Protein AF-A0A8X6IHN3-F1 (afdb_monomer)

Structure (mmCIF, N/CA/C/O backbone):
data_AF-A0A8X6IHN3-F1
#
_entry.id   AF-A0A8X6IHN3-F1
#
loop_
_atom_site.group_PDB
_atom_site.id
_atom_site.type_symbol
_atom_site.label_atom_id
_atom_site.label_alt_id
_atom_site.label_comp_id
_atom_site.label_asym_id
_atom_site.label_entity_id
_atom_site.label_seq_id
_atom_site.pdbx_PDB_ins_code
_atom_site.Cartn_x
_atom_site.Cartn_y
_atom_site.Cartn_z
_atom_site.occupancy
_atom_site.B_iso_or_equiv
_atom_site.auth_seq_id
_atom_site.auth_comp_id
_atom_site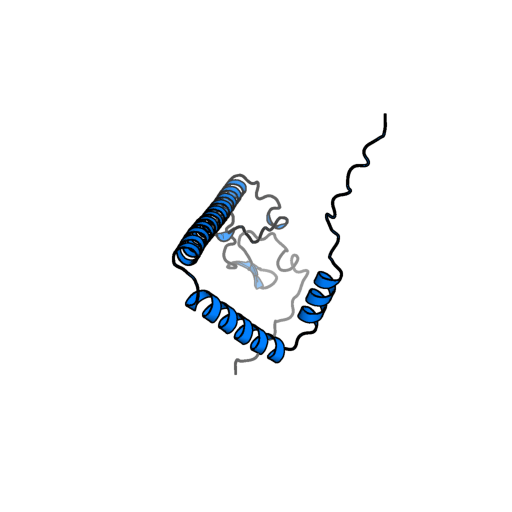.auth_asym_id
_atom_site.auth_atom_id
_atom_site.pdbx_PDB_model_num
ATOM 1 N N . MET A 1 1 ? 26.480 5.422 52.732 1.00 43.50 1 MET A N 1
ATOM 2 C CA . MET A 1 1 ? 25.474 5.776 51.703 1.00 43.50 1 MET A CA 1
ATOM 3 C C . MET A 1 1 ? 24.906 4.496 51.094 1.00 43.50 1 MET A C 1
ATOM 5 O O . MET A 1 1 ? 25.674 3.779 50.456 1.00 43.50 1 MET A O 1
ATOM 9 N N . PRO A 1 2 ? 23.625 4.145 51.303 1.00 46.19 2 PRO A N 1
ATOM 10 C CA . PRO A 1 2 ? 23.038 2.969 50.671 1.00 46.19 2 PRO A CA 1
ATOM 11 C C . PRO A 1 2 ? 22.744 3.273 49.197 1.00 46.19 2 PRO A C 1
ATOM 13 O O . PRO A 1 2 ? 22.083 4.256 48.871 1.00 46.19 2 PRO A O 1
ATOM 16 N N . ARG A 1 3 ? 23.256 2.434 48.291 1.00 50.31 3 ARG A N 1
ATOM 17 C CA . ARG A 1 3 ? 22.964 2.526 46.856 1.00 50.31 3 ARG A CA 1
ATOM 18 C C . ARG A 1 3 ? 21.519 2.083 46.618 1.00 50.31 3 ARG A C 1
ATOM 20 O O . ARG A 1 3 ? 21.210 0.900 46.752 1.00 50.31 3 ARG A O 1
ATOM 27 N N . LEU A 1 4 ? 20.648 3.023 46.253 1.00 54.28 4 LEU A N 1
ATOM 28 C CA . LEU A 1 4 ? 19.310 2.727 45.740 1.00 54.28 4 LEU A CA 1
ATOM 29 C C . LEU A 1 4 ? 19.462 1.899 44.455 1.00 54.28 4 LEU A C 1
ATOM 31 O O . LEU A 1 4 ? 19.884 2.415 43.420 1.00 54.28 4 LEU A O 1
ATOM 35 N N . ARG A 1 5 ? 19.165 0.595 44.520 1.00 55.38 5 ARG A N 1
ATOM 36 C CA . ARG A 1 5 ? 19.093 -0.260 43.329 1.00 55.38 5 ARG A CA 1
ATOM 37 C C . ARG A 1 5 ? 17.949 0.251 42.453 1.00 55.38 5 ARG A C 1
ATOM 39 O O . ARG A 1 5 ? 16.784 0.153 42.834 1.00 55.38 5 ARG A O 1
ATOM 46 N N . GLY A 1 6 ? 18.285 0.803 41.289 1.00 55.66 6 GLY A N 1
ATOM 47 C CA . GLY A 1 6 ? 17.308 1.201 40.281 1.00 55.66 6 GLY A CA 1
ATOM 48 C C . GLY A 1 6 ? 16.420 0.016 39.900 1.00 55.66 6 GLY A C 1
ATOM 49 O O . GLY A 1 6 ? 16.908 -1.063 39.565 1.00 55.66 6 GLY A O 1
ATOM 50 N N . ARG A 1 7 ? 15.102 0.207 39.985 1.00 60.25 7 ARG A N 1
ATOM 51 C CA . ARG A 1 7 ? 14.088 -0.782 39.602 1.00 60.25 7 ARG A CA 1
ATOM 52 C C . ARG A 1 7 ? 14.243 -1.061 38.101 1.00 60.25 7 ARG A C 1
ATOM 54 O O . ARG A 1 7 ? 13.964 -0.181 37.287 1.00 60.25 7 ARG A O 1
ATOM 61 N N . ALA A 1 8 ? 14.715 -2.251 37.729 1.00 62.38 8 ALA A N 1
ATOM 62 C CA . ALA A 1 8 ? 14.817 -2.649 36.327 1.00 62.38 8 ALA A CA 1
ATOM 63 C C . ALA A 1 8 ? 13.435 -2.525 35.657 1.00 62.38 8 ALA A C 1
ATOM 65 O O . ALA A 1 8 ? 12.436 -3.046 36.160 1.00 62.38 8 ALA A O 1
ATOM 66 N N . ARG A 1 9 ? 13.354 -1.776 34.552 1.00 61.38 9 ARG A N 1
ATOM 67 C CA . ARG A 1 9 ? 12.106 -1.575 33.804 1.00 61.38 9 ARG A CA 1
ATOM 68 C C . ARG A 1 9 ? 11.795 -2.877 33.058 1.00 61.38 9 ARG A C 1
ATOM 70 O O . ARG A 1 9 ? 12.643 -3.365 32.322 1.00 61.38 9 ARG A O 1
ATOM 77 N N . ASN A 1 10 ? 10.589 -3.424 33.229 1.00 66.25 10 ASN A N 1
ATOM 78 C CA . ASN A 1 10 ? 10.107 -4.660 32.582 1.00 66.25 10 ASN A CA 1
ATOM 79 C C . ASN A 1 10 ? 9.834 -4.478 31.069 1.00 66.25 10 ASN A C 1
ATOM 81 O O . ASN A 1 10 ? 8.791 -4.886 30.561 1.00 66.25 10 ASN A O 1
ATOM 85 N N . ILE A 1 11 ? 10.731 -3.816 30.344 1.00 58.00 11 ILE A N 1
ATOM 86 C CA . ILE A 1 11 ? 10.614 -3.589 28.904 1.00 58.00 11 ILE A CA 1
ATOM 87 C C . ILE A 1 11 ? 10.948 -4.920 28.221 1.00 58.00 11 ILE A C 1
ATOM 89 O O . ILE A 1 11 ? 12.081 -5.380 28.284 1.00 58.00 11 ILE A O 1
ATOM 93 N N . GLY A 1 12 ? 9.938 -5.573 27.638 1.00 62.19 12 GLY A N 1
ATOM 94 C CA . GLY A 1 12 ? 10.082 -6.856 26.933 1.00 62.19 12 GLY A CA 1
ATOM 95 C C . GLY A 1 12 ? 9.587 -8.093 27.691 1.00 62.19 12 GLY A C 1
ATOM 96 O O . GLY A 1 12 ? 9.456 -9.157 27.090 1.00 62.19 12 GLY A O 1
ATOM 97 N N . ARG A 1 13 ? 9.222 -7.981 28.977 1.00 66.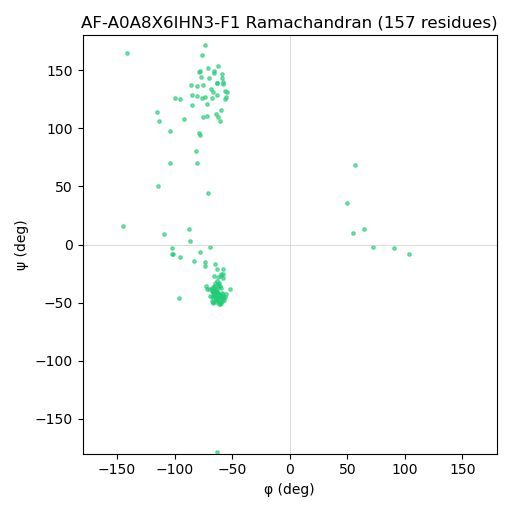62 13 ARG A N 1
ATOM 98 C CA . ARG A 1 13 ? 8.624 -9.103 29.720 1.00 66.62 13 ARG A CA 1
ATOM 99 C C . ARG A 1 13 ? 7.145 -9.239 29.342 1.00 66.62 13 ARG A C 1
ATOM 101 O O . ARG A 1 13 ? 6.299 -8.552 29.912 1.00 66.62 13 ARG A O 1
ATOM 108 N N . ARG A 1 14 ? 6.814 -10.124 28.393 1.00 69.19 14 ARG A N 1
ATOM 109 C CA . ARG A 1 14 ? 5.419 -10.566 28.219 1.00 69.19 14 ARG A CA 1
ATOM 110 C C . ARG A 1 14 ? 4.997 -11.294 29.492 1.00 69.19 14 ARG A C 1
ATOM 112 O O . ARG A 1 14 ? 5.707 -12.170 29.978 1.00 69.19 14 ARG A O 1
ATOM 119 N N . THR A 1 15 ? 3.867 -10.895 30.063 1.00 83.00 15 THR A N 1
ATOM 120 C CA . THR A 1 15 ? 3.295 -11.619 31.199 1.00 83.00 15 THR A CA 1
ATOM 121 C C . THR A 1 15 ? 2.874 -13.012 30.733 1.00 83.00 15 THR A C 1
ATOM 123 O O . THR A 1 15 ? 2.471 -13.181 29.581 1.00 83.00 15 THR A O 1
ATOM 126 N N . GLN A 1 16 ? 2.933 -14.005 31.624 1.00 83.75 16 GLN A N 1
ATOM 127 C CA . GLN A 1 16 ? 2.466 -15.367 31.332 1.00 83.75 16 GLN A CA 1
ATOM 128 C C . GLN A 1 16 ? 1.031 -15.351 30.779 1.00 83.75 16 GLN A C 1
ATOM 130 O O . GLN A 1 16 ? 0.715 -16.033 29.813 1.00 83.75 16 GLN A O 1
ATOM 135 N N . HIS A 1 17 ? 0.180 -14.476 31.321 1.00 87.75 17 HIS A N 1
ATOM 136 C CA . HIS A 1 17 ? -1.175 -14.267 30.820 1.00 87.75 17 HIS A CA 1
ATOM 137 C C . HIS A 1 17 ? -1.216 -13.748 29.372 1.00 87.75 17 HIS A C 1
ATOM 139 O O . HIS A 1 17 ? -1.999 -14.242 28.566 1.00 87.75 17 HIS A O 1
ATOM 145 N N . ALA A 1 18 ? -0.360 -12.789 29.005 1.00 87.38 18 ALA A N 1
ATOM 146 C CA . ALA A 1 18 ? -0.296 -12.289 27.633 1.00 87.38 18 ALA A CA 1
ATOM 147 C C . ALA A 1 18 ? 0.176 -13.364 26.637 1.00 87.38 18 ALA A C 1
ATOM 149 O O . ALA A 1 18 ? -0.283 -13.364 25.497 1.00 87.38 18 ALA A O 1
ATOM 150 N N . GLN A 1 19 ? 1.061 -14.275 27.061 1.00 88.56 19 GLN A N 1
ATOM 151 C CA . GLN A 1 19 ? 1.479 -15.434 26.261 1.00 88.56 19 GLN A CA 1
ATOM 152 C C . GLN A 1 19 ? 0.315 -16.411 26.064 1.00 88.56 19 GLN A C 1
ATOM 154 O O 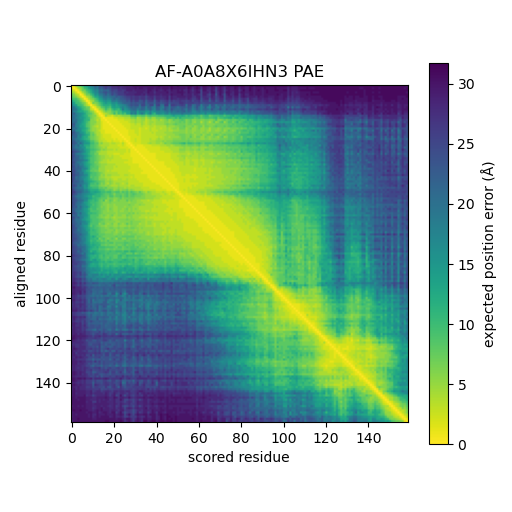. GLN A 1 19 ? -0.040 -16.705 24.930 1.00 88.56 19 GLN A O 1
ATOM 159 N N . LEU A 1 20 ? -0.380 -16.789 27.140 1.00 90.50 20 LEU A N 1
ATOM 160 C CA . LEU A 1 20 ? -1.552 -17.668 27.060 1.00 90.50 20 LEU A CA 1
ATOM 161 C C . LEU A 1 20 ? -2.659 -17.103 26.153 1.00 90.50 20 LEU A C 1
ATOM 163 O O . LEU A 1 20 ? -3.246 -17.831 25.358 1.00 90.50 20 LEU A O 1
ATOM 167 N N . VAL A 1 21 ? -2.945 -15.798 26.238 1.00 90.69 21 VAL A N 1
ATOM 168 C CA . VAL A 1 21 ? -3.938 -15.142 25.368 1.00 90.69 21 VAL A CA 1
ATOM 169 C C . VAL A 1 21 ? -3.490 -15.145 23.906 1.00 90.69 21 VAL A C 1
ATOM 171 O O . VAL A 1 21 ? -4.321 -15.307 23.015 1.00 90.69 21 VAL A O 1
ATOM 174 N N . HIS A 1 22 ? -2.198 -14.948 23.650 1.00 90.62 22 HIS A N 1
ATOM 175 C CA . HIS A 1 22 ? -1.635 -15.007 22.306 1.00 90.62 22 HIS A CA 1
ATOM 176 C C . HIS A 1 22 ? -1.766 -16.410 21.706 1.00 90.62 22 HIS A C 1
ATOM 178 O O . HIS A 1 22 ? -2.306 -16.547 20.611 1.00 90.62 22 HIS A O 1
ATOM 184 N N . ASP A 1 23 ? -1.367 -17.442 22.444 1.00 92.69 23 ASP A N 1
ATOM 185 C CA . ASP A 1 23 ? -1.393 -18.825 21.963 1.00 92.69 23 ASP A CA 1
ATOM 186 C C . ASP A 1 23 ? -2.833 -19.312 21.762 1.00 92.69 23 ASP A C 1
ATOM 188 O O . ASP A 1 23 ? -3.151 -19.926 20.745 1.00 92.69 23 ASP A O 1
ATOM 192 N N . ARG A 1 24 ? -3.753 -18.915 22.654 1.00 91.50 24 ARG A N 1
ATOM 193 C CA . ARG A 1 24 ? -5.194 -19.138 22.464 1.00 91.50 24 ARG A CA 1
ATOM 194 C C . ARG A 1 24 ? -5.726 -18.473 21.192 1.00 91.50 24 ARG A C 1
ATOM 196 O O . ARG A 1 24 ? -6.616 -19.026 20.562 1.00 91.50 24 ARG A O 1
ATOM 203 N N . ARG A 1 25 ? -5.238 -17.282 20.819 1.00 90.69 25 ARG A N 1
ATOM 204 C CA . ARG A 1 25 ? -5.665 -16.600 19.581 1.00 90.69 25 ARG A CA 1
ATOM 205 C C . ARG A 1 25 ? -5.106 -17.269 18.330 1.00 90.69 25 ARG A C 1
ATOM 207 O O . ARG A 1 25 ? -5.807 -17.283 17.327 1.00 90.69 25 ARG A O 1
ATOM 214 N N . LEU A 1 26 ? -3.880 -17.792 18.387 1.00 93.38 26 LEU A N 1
ATOM 215 C CA . LEU A 1 26 ? -3.263 -18.507 17.267 1.00 93.38 26 LEU A CA 1
ATOM 216 C C . LEU A 1 26 ? -3.960 -19.839 16.978 1.00 93.38 26 LEU A C 1
ATOM 218 O O . LEU A 1 26 ? -4.177 -20.168 15.819 1.00 93.38 26 LEU A O 1
ATOM 222 N N . ASN A 1 27 ? -4.350 -20.568 18.023 1.00 93.69 27 ASN A N 1
ATOM 223 C CA . ASN A 1 27 ? -4.945 -21.904 17.902 1.00 93.69 27 ASN A CA 1
ATOM 224 C C . ASN A 1 27 ? -6.470 -21.889 17.717 1.00 93.69 27 ASN A C 1
ATOM 226 O O . ASN A 1 27 ? -7.129 -22.907 17.906 1.00 93.69 27 ASN A O 1
ATOM 230 N N . ARG A 1 28 ? -7.045 -20.729 17.407 1.00 93.06 28 ARG A N 1
ATOM 231 C CA . ARG A 1 28 ? -8.489 -20.522 17.413 1.00 93.06 28 ARG A CA 1
ATOM 232 C C . ARG A 1 28 ? -9.133 -20.922 16.096 1.00 93.06 28 ARG A C 1
ATOM 234 O O . ARG A 1 28 ? -8.635 -20.555 15.032 1.00 93.06 28 ARG A O 1
ATOM 241 N N . THR A 1 29 ? -10.278 -21.594 16.159 1.00 95.19 29 THR A N 1
ATOM 242 C CA . THR A 1 29 ? -11.043 -21.933 14.950 1.00 95.19 29 THR A CA 1
ATOM 243 C C . THR A 1 29 ? -11.794 -20.716 14.398 1.00 95.19 29 THR A C 1
ATOM 245 O O . THR A 1 29 ? -11.999 -19.712 15.087 1.00 95.19 29 THR A O 1
ATOM 248 N N . ALA A 1 30 ? -12.236 -20.782 13.140 1.00 94.75 30 ALA A N 1
ATOM 249 C CA . ALA A 1 30 ? -13.029 -19.710 12.533 1.00 94.75 30 ALA A CA 1
ATOM 250 C C . ALA A 1 30 ? -14.376 -19.492 13.254 1.00 94.75 30 ALA A C 1
ATOM 252 O O . ALA A 1 30 ? -14.820 -18.353 13.410 1.00 94.75 30 ALA A O 1
ATOM 253 N N . GLU A 1 31 ? -14.996 -20.569 13.741 1.00 95.06 31 GLU A N 1
ATOM 254 C CA . GLU A 1 31 ? -16.256 -20.527 14.492 1.00 95.06 31 GLU A CA 1
ATOM 255 C C . GLU A 1 31 ? -16.067 -19.851 15.849 1.00 95.06 31 GLU A C 1
ATOM 257 O O . GLU A 1 31 ? -16.774 -18.895 16.165 1.00 95.06 31 GLU A O 1
ATOM 262 N N . GLU A 1 32 ? -15.040 -20.253 16.601 1.00 93.50 32 GLU A N 1
ATOM 263 C CA . GLU A 1 32 ? -14.641 -19.583 17.842 1.00 93.50 32 GLU A CA 1
ATOM 264 C C . GLU A 1 32 ? -14.255 -18.122 17.592 1.00 93.50 32 GLU A C 1
ATOM 266 O O . GLU A 1 32 ? -14.464 -17.243 18.428 1.00 93.50 32 GLU A O 1
ATOM 271 N N . HIS A 1 33 ? -13.634 -17.818 16.449 1.00 93.56 33 HIS A N 1
ATOM 272 C CA . HIS A 1 33 ? -13.334 -16.443 16.066 1.00 93.56 33 HIS A CA 1
ATOM 273 C C . HIS A 1 33 ? -14.609 -15.609 15.888 1.00 93.56 33 HIS A C 1
ATOM 275 O O . HIS A 1 33 ? -14.686 -14.478 16.379 1.00 93.56 33 HIS A O 1
ATOM 281 N N . SER A 1 34 ? -15.608 -16.177 15.219 1.00 95.62 34 SER A N 1
ATOM 282 C CA . SER A 1 34 ? -16.889 -15.529 14.955 1.00 95.62 34 SER A CA 1
ATOM 283 C C . SER A 1 34 ? -17.700 -15.299 16.234 1.00 95.62 34 SER A C 1
ATOM 285 O O . SER A 1 34 ? -18.108 -14.167 16.500 1.00 95.62 34 SER A O 1
ATOM 287 N N . THR A 1 35 ? -17.870 -16.327 17.071 1.00 95.69 35 THR A N 1
ATOM 288 C CA . THR A 1 35 ? -18.708 -16.272 18.286 1.00 95.69 35 THR A CA 1
ATOM 289 C C . THR A 1 35 ? -18.245 -15.204 19.270 1.00 95.69 35 THR A C 1
ATOM 291 O O . THR A 1 35 ? -19.001 -14.330 19.673 1.00 95.69 35 THR A O 1
ATOM 294 N N . ASP A 1 36 ? -16.968 -15.195 19.604 1.00 92.94 36 ASP A N 1
ATOM 295 C CA . ASP A 1 36 ? -16.344 -14.179 20.458 1.00 92.94 36 ASP A CA 1
ATOM 296 C C . ASP A 1 36 ? -16.392 -12.764 19.849 1.00 92.94 36 ASP A C 1
ATOM 298 O O . ASP A 1 36 ? -16.454 -11.790 20.597 1.00 92.94 36 ASP A O 1
ATOM 302 N N . ASN A 1 37 ? -16.353 -12.609 18.515 1.00 95.19 37 ASN A N 1
ATOM 303 C CA . ASN A 1 37 ? -16.560 -11.296 17.888 1.00 95.19 37 ASN A CA 1
ATOM 304 C C . ASN A 1 37 ? -17.994 -10.806 18.097 1.00 95.19 37 ASN A C 1
ATOM 306 O O . ASN A 1 37 ? -18.190 -9.620 18.366 1.00 95.19 37 ASN A O 1
ATOM 310 N N . VAL A 1 38 ? -18.981 -11.700 17.987 1.00 96.81 38 VAL A N 1
ATOM 311 C CA . VAL A 1 38 ? -20.383 -11.398 18.311 1.00 96.81 38 VAL A CA 1
ATOM 312 C C . VAL A 1 38 ? -20.501 -11.024 19.788 1.00 96.81 38 VAL A C 1
ATOM 314 O O . VAL A 1 38 ? -20.936 -9.917 20.095 1.00 96.81 38 VAL A O 1
ATOM 317 N N . ASN A 1 39 ? -19.965 -11.851 20.688 1.00 96.56 39 ASN A N 1
ATOM 318 C CA . ASN A 1 39 ? -19.965 -11.587 22.128 1.00 96.56 39 ASN A CA 1
ATOM 319 C C . ASN A 1 39 ? -19.332 -10.227 22.464 1.00 96.56 39 ASN A C 1
ATOM 321 O O . ASN A 1 39 ? -19.862 -9.468 23.274 1.00 96.56 39 ASN A O 1
ATOM 325 N N . LEU A 1 40 ? -18.209 -9.881 21.826 1.00 96.31 40 LEU A N 1
ATOM 326 C CA . LEU A 1 40 ? -17.553 -8.591 22.027 1.00 96.31 40 LEU A CA 1
ATOM 327 C C . LEU A 1 40 ? -18.410 -7.425 21.515 1.00 96.31 40 LEU A C 1
ATOM 329 O O . LEU A 1 40 ? -18.471 -6.380 22.165 1.00 96.31 40 LEU A O 1
ATOM 333 N N . ARG A 1 41 ? -19.074 -7.579 20.363 1.00 96.56 41 ARG A N 1
ATOM 334 C CA . ARG A 1 41 ? -19.991 -6.561 19.827 1.00 96.56 41 ARG A CA 1
ATOM 335 C C . ARG A 1 41 ? -21.162 -6.326 20.774 1.00 96.56 41 ARG A C 1
ATOM 337 O O . ARG A 1 41 ? -21.447 -5.164 21.061 1.00 96.56 41 ARG A O 1
ATOM 344 N N . ASP A 1 42 ? -21.754 -7.387 21.309 1.00 97.38 42 ASP A N 1
ATOM 345 C CA . ASP A 1 42 ? -22.888 -7.306 22.233 1.00 97.38 42 ASP A CA 1
ATOM 346 C C . ASP A 1 42 ? -22.482 -6.660 23.562 1.00 97.38 42 ASP A C 1
ATOM 348 O O . ASP A 1 42 ? -23.137 -5.732 24.040 1.00 97.38 42 ASP A O 1
ATOM 352 N N . GLN A 1 43 ? -21.334 -7.052 24.124 1.00 97.00 43 GLN A N 1
ATOM 353 C CA . GLN A 1 43 ? -20.774 -6.411 25.318 1.00 97.00 43 GLN A CA 1
ATOM 354 C C . GLN A 1 43 ? -20.527 -4.910 25.098 1.00 97.00 43 GLN A C 1
ATOM 356 O O . GLN A 1 43 ? -20.878 -4.071 25.935 1.00 97.00 43 GLN A O 1
ATOM 361 N N . VAL A 1 44 ? -19.949 -4.539 23.954 1.00 95.62 44 VAL A N 1
ATOM 362 C CA . VAL A 1 44 ? -19.710 -3.133 23.608 1.00 95.62 44 VAL A CA 1
ATOM 363 C C . VAL A 1 44 ? -21.026 -2.380 23.376 1.00 95.62 44 VAL A C 1
ATOM 365 O O . VAL A 1 44 ? -21.134 -1.217 23.759 1.00 95.62 44 VAL A O 1
ATOM 368 N N . ALA A 1 45 ? -22.040 -3.002 22.777 1.00 95.94 45 ALA A N 1
ATOM 369 C CA . ALA A 1 45 ? -23.354 -2.390 22.600 1.00 95.94 45 ALA A CA 1
ATOM 370 C C . ALA A 1 45 ? -24.023 -2.111 23.955 1.00 95.94 45 ALA A C 1
ATOM 372 O O . ALA A 1 45 ? -24.436 -0.979 24.212 1.00 95.94 45 ALA A O 1
ATOM 373 N N . ASN A 1 46 ? -24.015 -3.092 24.858 1.00 96.44 46 ASN A N 1
ATOM 374 C CA . ASN A 1 46 ? -24.585 -2.973 26.200 1.00 96.44 46 ASN A CA 1
ATOM 375 C C . ASN A 1 46 ? -23.883 -1.891 27.032 1.00 96.44 46 ASN A C 1
ATOM 377 O O . ASN A 1 46 ? -24.534 -1.038 27.635 1.00 96.44 46 ASN A O 1
ATOM 381 N N . THR A 1 47 ? -22.548 -1.856 27.020 1.00 94.12 47 THR A N 1
ATOM 382 C CA . THR A 1 47 ? -21.788 -0.793 27.704 1.00 94.12 47 THR A CA 1
ATOM 383 C C . THR A 1 47 ? -22.070 0.594 27.123 1.00 94.12 47 THR A C 1
ATOM 385 O O . THR A 1 47 ? -22.100 1.570 27.868 1.00 94.12 47 THR A O 1
ATOM 388 N N . ARG A 1 48 ? -22.315 0.716 25.810 1.00 92.56 48 ARG A N 1
ATOM 389 C CA . ARG A 1 48 ? -22.690 1.995 25.182 1.00 92.56 48 ARG A CA 1
ATOM 390 C C . ARG A 1 48 ? -24.107 2.433 25.534 1.00 92.56 48 ARG A C 1
ATOM 392 O O . ARG A 1 48 ? -24.305 3.635 25.702 1.00 92.56 48 ARG A O 1
ATOM 399 N N . ALA A 1 49 ? -25.051 1.497 25.612 1.00 94.38 49 ALA A N 1
ATOM 400 C CA . ALA A 1 49 ? -26.440 1.764 25.980 1.00 94.38 49 ALA A CA 1
ATOM 401 C C . ALA A 1 49 ? -26.543 2.273 27.425 1.00 94.38 49 ALA A C 1
ATOM 403 O O . ALA A 1 49 ? -27.242 3.247 27.686 1.00 94.38 49 ALA A O 1
ATOM 404 N N . ASN A 1 50 ? -25.752 1.686 28.327 1.00 94.38 50 ASN A N 1
ATOM 405 C CA . ASN A 1 50 ? -25.719 2.044 29.747 1.00 94.38 50 ASN A CA 1
ATOM 406 C C . ASN A 1 50 ? -24.767 3.210 30.083 1.00 94.38 50 ASN A C 1
ATOM 408 O O . ASN A 1 50 ? -24.596 3.546 31.253 1.00 94.38 50 ASN A O 1
ATOM 412 N N . ALA A 1 51 ? -24.115 3.822 29.088 1.00 93.75 51 ALA A N 1
ATOM 413 C CA . ALA A 1 51 ? -23.157 4.901 29.319 1.00 93.75 51 ALA A CA 1
ATOM 414 C C . ALA A 1 51 ? -23.852 6.228 29.659 1.00 93.75 51 ALA A C 1
ATOM 416 O O . ALA A 1 51 ? -24.797 6.642 28.975 1.00 93.75 51 ALA A O 1
ATOM 417 N N . ASN A 1 52 ? -23.307 6.940 30.648 1.00 95.44 52 ASN A N 1
ATOM 418 C CA . ASN A 1 52 ? -23.768 8.279 31.012 1.00 95.44 52 ASN A CA 1
ATOM 419 C C . ASN A 1 52 ? -23.328 9.343 29.978 1.00 95.44 52 ASN A C 1
ATOM 421 O O . ASN A 1 52 ? -22.563 9.063 29.046 1.00 95.44 52 ASN A O 1
ATOM 425 N N . SER A 1 53 ? -23.831 10.575 30.123 1.00 95.19 53 SER A N 1
ATOM 426 C CA . SER A 1 53 ? -23.548 11.661 29.169 1.00 95.19 53 SER A CA 1
ATOM 427 C C . SER A 1 53 ? -22.058 12.003 29.093 1.00 95.19 53 SER A C 1
ATOM 429 O O . SER A 1 53 ? -21.508 12.117 28.001 1.00 95.19 53 SER A O 1
ATOM 431 N N . GLU A 1 54 ? -21.370 12.087 30.231 1.00 95.62 54 GLU A N 1
ATOM 432 C CA . GLU A 1 54 ? -19.947 12.445 30.275 1.00 95.62 54 GLU A CA 1
ATOM 433 C C . GLU A 1 54 ? -19.059 11.397 29.592 1.00 95.62 54 GLU A C 1
ATOM 435 O O . GLU A 1 54 ? -18.191 11.730 28.783 1.00 95.62 54 GLU A O 1
ATOM 440 N N . GLN A 1 55 ? -19.306 10.111 29.854 1.00 94.62 55 GLN A N 1
ATOM 441 C CA . GLN A 1 55 ? -18.607 8.998 29.208 1.00 94.62 55 GLN A CA 1
ATOM 442 C C . GLN A 1 55 ? -18.847 8.993 27.695 1.00 94.62 55 GLN A C 1
ATOM 444 O O . GLN A 1 55 ? -17.943 8.684 26.910 1.00 94.62 55 GLN A O 1
ATOM 449 N N . ARG A 1 56 ? -20.066 9.342 27.265 1.00 93.38 56 ARG A N 1
ATOM 450 C CA . ARG A 1 56 ? -20.416 9.478 25.849 1.00 93.38 56 ARG A CA 1
ATOM 451 C C . ARG A 1 56 ? -19.631 10.614 25.198 1.00 93.38 56 ARG A C 1
ATOM 453 O O . ARG A 1 56 ? -19.015 10.382 24.156 1.00 93.38 56 ARG A O 1
ATOM 460 N N . ASP A 1 57 ? -19.582 11.780 25.828 1.00 96.25 57 ASP A N 1
ATOM 461 C CA . ASP A 1 57 ? -18.862 12.948 25.318 1.00 96.25 57 ASP A CA 1
ATOM 462 C C . ASP A 1 57 ? -17.354 12.712 25.274 1.00 96.25 57 ASP A C 1
ATOM 464 O O . ASP A 1 57 ? -16.702 13.007 24.270 1.00 96.25 57 ASP A O 1
ATOM 468 N N . GLN A 1 58 ? -16.7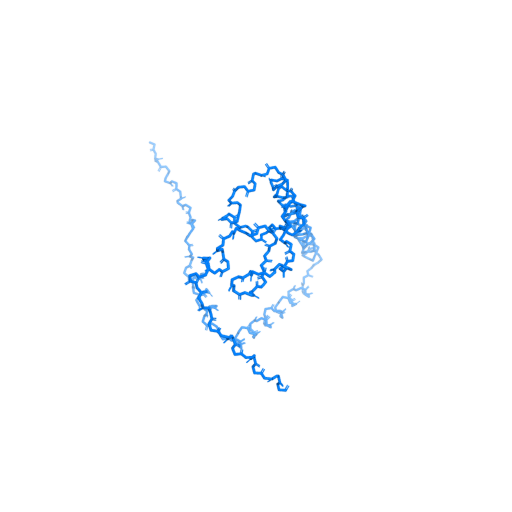88 12.097 26.313 1.00 96.12 58 GLN A N 1
ATOM 469 C CA . GLN A 1 58 ? -15.379 11.719 26.333 1.00 96.12 58 GLN A CA 1
ATOM 470 C C . GLN A 1 58 ? -15.051 10.748 25.192 1.00 96.12 58 GLN A C 1
ATOM 472 O O . GLN A 1 58 ? -14.061 10.939 24.480 1.00 96.12 58 GLN A O 1
ATOM 477 N N . ARG A 1 59 ? -15.899 9.736 24.958 1.00 94.06 59 ARG A N 1
ATOM 478 C CA . ARG A 1 59 ? -15.730 8.789 23.846 1.00 94.06 59 ARG A CA 1
ATOM 479 C C . ARG A 1 59 ? -15.775 9.492 22.491 1.00 94.06 59 ARG A C 1
ATOM 481 O O . ARG A 1 59 ? -14.945 9.184 21.635 1.00 94.06 59 ARG A O 1
ATOM 488 N N . LEU A 1 60 ? -16.718 10.413 22.291 1.00 95.62 60 LEU A N 1
ATOM 489 C CA . LEU A 1 60 ? -16.829 11.193 21.056 1.00 95.62 60 LEU A CA 1
ATOM 490 C C . LEU A 1 60 ? -15.589 12.067 20.844 1.00 95.62 60 LEU A C 1
ATOM 492 O O . LEU A 1 60 ? -14.995 12.009 19.771 1.00 95.62 60 LEU A O 1
ATOM 496 N N . ARG A 1 61 ? -15.121 12.780 21.877 1.00 96.50 61 ARG A N 1
ATOM 497 C CA . ARG A 1 61 ? -13.889 13.587 21.816 1.00 96.50 61 ARG A CA 1
ATOM 498 C C . ARG A 1 61 ? -12.676 12.747 21.417 1.00 96.50 61 ARG A C 1
ATOM 500 O O . ARG A 1 61 ? -11.941 13.120 20.504 1.00 96.50 61 ARG A O 1
ATOM 507 N N . VAL A 1 62 ? -12.489 11.587 22.049 1.00 96.56 62 VAL A N 1
ATOM 508 C CA . VAL A 1 62 ? -11.386 10.668 21.722 1.00 96.56 62 VAL A CA 1
ATOM 509 C C . VAL A 1 62 ? -11.508 10.136 20.292 1.00 96.56 62 VAL A C 1
ATOM 511 O O . VAL A 1 62 ? -10.501 10.041 19.591 1.00 96.56 62 VAL A O 1
ATOM 514 N N . ASN A 1 63 ? -12.717 9.798 19.837 1.00 96.38 63 ASN A N 1
ATOM 515 C CA . ASN A 1 63 ? -12.940 9.332 18.469 1.00 96.38 63 ASN A CA 1
ATOM 516 C C . ASN A 1 63 ? -12.591 10.420 17.441 1.00 96.38 63 ASN A C 1
ATOM 518 O O . ASN A 1 63 ? -11.838 10.146 16.507 1.00 96.38 63 ASN A O 1
ATOM 522 N N . THR A 1 64 ? -13.044 11.655 17.667 1.00 97.19 64 THR A N 1
ATOM 523 C CA . THR A 1 64 ? -12.747 12.809 16.811 1.00 97.19 64 THR A CA 1
ATOM 524 C C . THR A 1 64 ? -11.244 13.047 16.686 1.00 97.19 64 THR A C 1
ATOM 526 O O . THR A 1 64 ? -10.742 13.204 15.574 1.00 97.19 64 THR A O 1
ATOM 529 N N . LEU A 1 65 ? -10.506 13.014 17.802 1.00 97.25 65 LEU A N 1
ATOM 530 C CA . LEU A 1 65 ? -9.048 13.170 17.788 1.00 97.25 65 LEU A CA 1
ATOM 531 C C . LEU A 1 65 ? -8.364 12.046 17.001 1.00 97.25 65 LEU A C 1
ATOM 533 O O . LEU A 1 65 ? -7.584 12.325 16.095 1.00 97.25 65 LEU A O 1
ATOM 537 N N . ARG A 1 66 ? -8.724 10.780 17.257 1.00 96.50 66 ARG A N 1
ATOM 538 C CA . ARG A 1 66 ? -8.172 9.640 16.503 1.00 96.50 66 ARG A CA 1
ATOM 539 C C . ARG A 1 66 ? -8.448 9.751 15.008 1.00 96.50 66 ARG A C 1
ATOM 541 O O . ARG A 1 66 ? -7.575 9.438 14.203 1.00 96.50 66 ARG A O 1
ATOM 548 N N . GLN A 1 67 ? -9.654 10.170 14.630 1.00 96.62 67 GLN A N 1
ATOM 549 C CA . GLN A 1 67 ? -10.027 10.283 13.226 1.00 96.62 67 GLN A CA 1
ATOM 550 C C . GLN A 1 67 ? -9.277 11.433 12.540 1.00 96.62 67 GLN A C 1
ATOM 552 O O . GLN A 1 67 ? -8.830 11.273 11.404 1.00 96.62 67 GLN A O 1
ATOM 557 N N . ARG A 1 68 ? -9.078 12.561 13.233 1.00 96.62 68 ARG A N 1
ATOM 558 C CA . ARG A 1 68 ? -8.236 13.669 12.761 1.00 96.62 68 ARG A CA 1
ATOM 559 C C . ARG A 1 68 ? -6.791 13.219 12.543 1.00 96.62 68 ARG A C 1
ATOM 561 O O . ARG A 1 68 ? -6.257 13.439 11.458 1.00 96.62 68 ARG A O 1
ATOM 568 N N . ASP A 1 69 ? -6.198 12.537 13.521 1.00 96.75 69 ASP A N 1
ATOM 569 C CA . ASP A 1 69 ? -4.821 12.041 13.433 1.00 96.75 69 ASP A CA 1
ATOM 570 C C . ASP A 1 69 ? -4.655 11.030 12.292 1.00 96.75 69 ASP A C 1
ATOM 572 O O . ASP A 1 69 ? -3.692 11.099 11.529 1.00 96.75 69 ASP A O 1
ATOM 576 N N . ALA A 1 70 ? -5.611 10.109 12.131 1.00 96.38 70 ALA A N 1
ATOM 577 C CA . ALA A 1 70 ? -5.598 9.133 11.045 1.00 96.38 70 ALA A CA 1
ATOM 578 C C . ALA A 1 70 ? -5.650 9.811 9.667 1.00 96.38 70 ALA A C 1
ATOM 580 O O . ALA A 1 70 ? -4.864 9.464 8.783 1.00 96.38 70 ALA A O 1
ATOM 581 N N . ARG A 1 71 ? -6.521 10.817 9.495 1.00 96.31 71 ARG A N 1
ATOM 582 C CA . ARG A 1 71 ? -6.595 11.612 8.258 1.00 96.31 71 ARG A CA 1
ATOM 583 C C . ARG A 1 71 ? -5.282 12.343 7.991 1.00 96.31 71 ARG A C 1
ATOM 585 O O . ARG A 1 71 ? -4.780 12.275 6.877 1.00 96.31 71 ARG A O 1
ATOM 592 N N . GLN A 1 72 ? -4.700 12.979 9.007 1.00 96.44 72 GLN A N 1
ATOM 593 C CA . GLN A 1 72 ? -3.437 13.703 8.867 1.00 96.44 72 GLN A CA 1
ATOM 594 C C . GLN A 1 72 ? -2.275 12.776 8.480 1.00 96.44 72 GLN A C 1
ATOM 596 O O . GLN A 1 72 ? -1.470 13.119 7.616 1.00 96.44 72 GLN A O 1
ATOM 601 N N . ARG A 1 73 ? -2.202 11.571 9.060 1.00 95.88 73 ARG A N 1
ATOM 602 C CA . ARG A 1 73 ? -1.206 10.563 8.660 1.00 95.88 73 ARG A CA 1
ATOM 603 C C . ARG A 1 73 ? -1.401 10.119 7.217 1.00 95.88 73 ARG A C 1
ATOM 605 O O . ARG A 1 73 ? -0.428 10.057 6.476 1.00 95.88 73 ARG A O 1
ATOM 612 N N . ALA A 1 74 ? -2.641 9.861 6.805 1.00 95.19 74 ALA A N 1
ATOM 613 C CA . ALA A 1 74 ? -2.940 9.478 5.429 1.00 95.19 74 ALA A CA 1
ATOM 614 C C . ALA A 1 74 ? -2.553 10.585 4.433 1.00 95.19 74 ALA A C 1
ATOM 616 O O . ALA A 1 74 ? -1.931 10.300 3.408 1.00 95.19 74 ALA A O 1
ATOM 617 N N . THR A 1 75 ? -2.850 11.851 4.747 1.00 96.06 75 THR A N 1
ATOM 618 C CA . THR A 1 75 ? -2.463 12.978 3.886 1.00 96.06 75 THR A CA 1
ATOM 619 C C . THR A 1 75 ? -0.953 13.162 3.832 1.00 96.06 75 THR A C 1
ATOM 621 O O . THR A 1 75 ? -0.416 13.397 2.752 1.00 96.06 75 THR A O 1
ATOM 624 N N . ASN A 1 76 ? -0.254 13.026 4.961 1.00 95.94 76 ASN A N 1
ATOM 625 C CA . ASN A 1 76 ? 1.205 13.120 5.002 1.00 95.94 76 ASN A CA 1
ATOM 626 C C . ASN A 1 76 ? 1.859 11.993 4.196 1.00 95.94 76 ASN A C 1
ATOM 628 O O . ASN A 1 76 ? 2.666 12.280 3.320 1.00 95.94 76 ASN A O 1
ATOM 632 N N . ALA A 1 77 ? 1.421 10.746 4.379 1.00 94.75 77 ALA A N 1
ATOM 633 C CA . ALA A 1 77 ? 1.928 9.604 3.618 1.00 94.75 77 ALA A CA 1
ATOM 634 C C . ALA A 1 77 ? 1.667 9.736 2.106 1.00 94.75 77 ALA A C 1
ATOM 636 O O . ALA A 1 77 ? 2.449 9.271 1.279 1.00 94.75 77 ALA A O 1
ATOM 637 N N . HIS A 1 78 ? 0.556 10.359 1.704 1.00 93.94 78 HIS A N 1
ATOM 638 C CA . HIS A 1 78 ? 0.312 10.665 0.295 1.00 93.94 78 HIS A CA 1
ATOM 639 C C . HIS A 1 78 ? 1.262 11.751 -0.232 1.00 93.94 78 HIS A C 1
ATOM 641 O O . HIS A 1 78 ? 1.833 11.599 -1.310 1.00 93.94 78 HIS A O 1
ATOM 647 N N . ARG A 1 79 ? 1.468 12.828 0.537 1.00 93.69 79 ARG A N 1
ATOM 648 C CA . ARG A 1 79 ? 2.403 13.905 0.181 1.00 93.69 79 ARG A CA 1
ATOM 649 C C . ARG A 1 79 ? 3.837 13.398 0.061 1.00 93.69 79 ARG A C 1
ATOM 651 O O . ARG A 1 79 ? 4.493 13.732 -0.917 1.00 93.69 79 ARG A O 1
ATOM 658 N N . GLU A 1 80 ? 4.293 12.579 1.003 1.00 94.44 80 GLU A N 1
ATOM 659 C CA . GLU A 1 80 ? 5.631 11.973 0.994 1.00 94.44 80 GLU A CA 1
ATOM 660 C C . GLU A 1 80 ? 5.842 11.103 -0.246 1.00 94.44 80 GLU A C 1
ATOM 662 O O . GLU A 1 80 ? 6.823 11.291 -0.961 1.00 94.44 80 GLU A O 1
ATOM 667 N N . ARG A 1 81 ? 4.878 10.232 -0.576 1.00 89.75 81 ARG A N 1
ATOM 668 C CA . ARG A 1 81 ? 4.935 9.425 -1.805 1.00 89.75 81 ARG A CA 1
ATOM 669 C C . ARG A 1 81 ? 5.002 10.288 -3.062 1.00 89.75 81 ARG A C 1
ATOM 671 O O . ARG A 1 81 ? 5.827 10.039 -3.933 1.00 89.75 81 ARG A O 1
ATOM 678 N N . ASN A 1 82 ? 4.184 11.336 -3.158 1.00 89.44 82 ASN A N 1
ATOM 679 C CA . ASN A 1 82 ? 4.245 12.244 -4.306 1.00 89.44 82 ASN A CA 1
ATOM 680 C C . ASN A 1 82 ? 5.582 12.996 -4.378 1.00 89.44 82 ASN A C 1
ATOM 682 O O . ASN A 1 82 ? 6.117 13.180 -5.468 1.00 89.44 82 ASN A O 1
ATOM 686 N N . GLN A 1 83 ? 6.144 13.412 -3.241 1.00 89.75 83 GLN A N 1
ATOM 687 C CA . GLN A 1 83 ? 7.463 14.044 -3.200 1.00 89.75 83 GLN A CA 1
ATOM 688 C C . GLN A 1 83 ? 8.564 13.087 -3.659 1.00 89.75 83 GLN A C 1
ATOM 690 O O . GLN A 1 83 ? 9.399 13.497 -4.461 1.00 89.75 83 GLN A O 1
ATOM 695 N N . GLN A 1 84 ? 8.542 11.827 -3.218 1.00 85.88 84 GLN A N 1
ATOM 696 C CA . GLN A 1 84 ? 9.474 10.796 -3.682 1.00 85.88 84 GLN A CA 1
ATOM 697 C C . GLN A 1 84 ? 9.368 10.590 -5.196 1.00 85.88 84 GLN A C 1
ATOM 699 O O . GLN A 1 84 ? 10.375 10.687 -5.890 1.00 85.88 84 GLN A O 1
ATOM 704 N N . ARG A 1 85 ? 8.150 10.441 -5.737 1.00 82.00 85 ARG A N 1
ATOM 705 C CA . ARG A 1 85 ? 7.931 10.325 -7.192 1.00 82.00 85 ARG A CA 1
ATOM 706 C C . ARG A 1 85 ? 8.509 11.516 -7.961 1.00 82.00 85 ARG A C 1
ATOM 708 O O . ARG A 1 85 ? 9.199 11.335 -8.960 1.00 82.00 85 ARG A O 1
ATOM 715 N N . MET A 1 86 ? 8.282 12.738 -7.473 1.00 81.06 86 MET A N 1
ATOM 716 C CA . MET A 1 86 ? 8.833 13.952 -8.087 1.00 81.06 86 MET A CA 1
ATOM 717 C C . MET A 1 86 ? 10.363 14.023 -8.000 1.00 81.06 86 MET A C 1
ATOM 719 O O . MET A 1 86 ? 11.004 14.514 -8.930 1.00 81.06 86 MET A O 1
ATOM 723 N N . GLN A 1 87 ? 10.961 13.565 -6.898 1.00 79.94 87 GLN A N 1
ATOM 724 C CA . GLN A 1 87 ? 12.417 13.496 -6.753 1.00 79.94 87 GLN A CA 1
ATOM 725 C C . GLN A 1 87 ? 13.023 12.464 -7.706 1.00 79.94 87 GLN A C 1
ATOM 727 O O . GLN A 1 87 ? 13.975 12.803 -8.405 1.00 79.94 87 GLN A O 1
ATOM 732 N N . ASN A 1 88 ? 12.431 11.273 -7.810 1.00 74.44 88 ASN A N 1
ATOM 733 C CA . ASN A 1 88 ? 12.874 10.225 -8.732 1.00 74.44 88 ASN A CA 1
ATOM 734 C C . ASN A 1 88 ? 12.803 10.703 -10.185 1.00 74.44 88 ASN A C 1
ATOM 736 O O . ASN A 1 88 ? 13.779 10.585 -10.923 1.00 74.44 88 ASN A O 1
ATOM 740 N N . HIS A 1 89 ? 11.704 11.357 -10.576 1.00 72.50 89 HIS A N 1
ATOM 741 C CA . HIS A 1 89 ? 11.594 11.950 -11.908 1.00 72.50 89 HIS A CA 1
ATOM 742 C C . HIS A 1 89 ? 12.709 12.972 -12.174 1.00 72.50 89 HIS A C 1
ATOM 744 O O . HIS A 1 89 ? 13.331 12.964 -13.234 1.00 72.50 89 HIS A O 1
ATOM 750 N N . ARG A 1 90 ? 13.000 13.862 -11.215 1.00 73.38 90 ARG A N 1
ATOM 751 C CA . ARG A 1 90 ? 14.091 14.845 -11.353 1.00 73.38 90 ARG A CA 1
ATOM 752 C C . ARG A 1 90 ? 15.470 14.192 -11.414 1.00 73.38 90 ARG A C 1
ATOM 754 O O . ARG A 1 90 ? 16.338 14.712 -12.113 1.00 73.38 90 ARG A O 1
ATOM 761 N N . ALA A 1 91 ? 15.679 13.108 -10.671 1.00 70.31 91 ALA A N 1
ATOM 762 C CA . ALA A 1 91 ? 16.921 12.350 -10.698 1.00 70.31 91 ALA A CA 1
ATOM 763 C C . ALA A 1 91 ? 17.151 11.752 -12.090 1.00 70.31 91 ALA A C 1
ATOM 765 O O . ALA A 1 91 ? 18.221 11.957 -12.649 1.00 70.31 91 ALA A O 1
ATOM 766 N N . LEU A 1 92 ? 16.129 11.144 -12.700 1.00 70.25 92 LEU A N 1
ATOM 767 C CA . LEU A 1 92 ? 16.207 10.602 -14.063 1.00 70.25 92 LEU A CA 1
ATOM 768 C C . LEU A 1 92 ? 16.491 11.667 -15.117 1.00 70.25 92 LEU A C 1
ATOM 770 O O . LEU A 1 92 ? 17.332 11.452 -15.979 1.00 70.25 92 LEU A O 1
ATOM 774 N N . THR A 1 93 ? 15.856 12.841 -15.020 1.00 67.56 93 THR A N 1
ATOM 775 C CA . THR A 1 93 ? 16.121 13.954 -15.950 1.00 67.56 93 THR A CA 1
ATOM 776 C C . THR A 1 93 ? 17.585 14.409 -15.911 1.00 67.56 93 THR A C 1
ATOM 778 O O . THR A 1 93 ? 18.092 14.954 -16.888 1.00 67.56 93 THR A O 1
ATOM 781 N N . ARG A 1 94 ? 18.272 14.213 -14.779 1.00 64.94 94 ARG A N 1
ATOM 782 C CA . ARG A 1 94 ? 19.681 14.584 -14.573 1.00 64.94 94 ARG A CA 1
ATOM 783 C C . ARG A 1 94 ? 20.647 13.404 -14.683 1.00 64.94 94 ARG A C 1
ATOM 785 O O . ARG A 1 94 ? 21.856 13.625 -14.641 1.00 64.94 94 ARG A O 1
ATOM 792 N N . ALA A 1 95 ? 20.142 12.177 -14.773 1.00 65.81 95 ALA A N 1
ATOM 793 C CA . ALA A 1 95 ? 20.956 10.977 -14.771 1.00 65.81 95 ALA A CA 1
ATOM 794 C C . ALA A 1 95 ? 21.630 10.770 -16.131 1.00 65.81 95 ALA A C 1
ATOM 796 O O . ALA A 1 95 ? 21.068 11.034 -17.193 1.00 65.81 95 ALA A O 1
ATOM 797 N N . SER A 1 96 ? 22.852 10.249 -16.088 1.00 70.56 96 SER A N 1
ATOM 798 C CA . SER A 1 96 ? 23.500 9.667 -17.258 1.00 70.56 96 SER A CA 1
ATOM 799 C C . SER A 1 96 ? 22.809 8.335 -17.562 1.00 70.56 96 SER A C 1
ATOM 801 O O . SER A 1 96 ? 22.817 7.448 -16.716 1.00 70.56 96 SER A O 1
ATOM 803 N N . PHE A 1 97 ? 22.229 8.164 -18.755 1.00 72.44 97 PHE A N 1
ATOM 804 C CA . PHE A 1 97 ? 21.568 6.904 -19.156 1.00 72.44 97 PHE A CA 1
ATOM 805 C C . PHE A 1 97 ? 22.542 5.736 -19.372 1.00 72.44 97 PHE A C 1
ATOM 807 O O . PHE A 1 97 ? 22.125 4.616 -19.673 1.00 72.44 97 PHE A O 1
ATOM 814 N N . ASN A 1 98 ? 23.847 5.974 -19.226 1.00 69.88 98 ASN A N 1
ATOM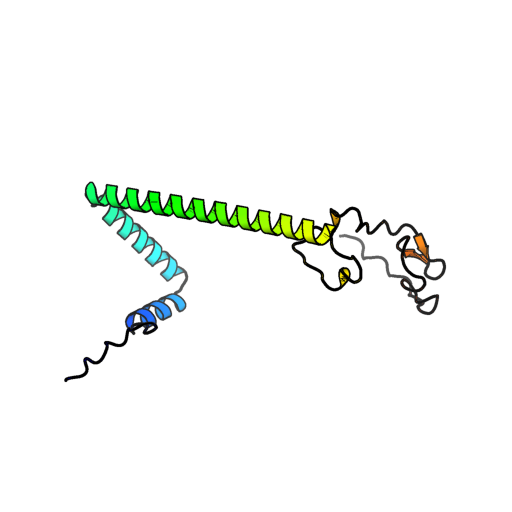 815 C CA . ASN A 1 98 ? 24.855 4.932 -19.333 1.00 69.88 98 ASN A CA 1
ATOM 816 C C . ASN A 1 98 ? 24.595 3.846 -18.287 1.00 69.88 98 ASN A C 1
ATOM 818 O O . ASN A 1 98 ? 24.702 4.099 -17.094 1.00 69.88 98 ASN A O 1
ATOM 822 N N . ARG A 1 99 ? 24.295 2.628 -18.757 1.00 70.50 99 ARG A N 1
ATOM 823 C CA . ARG A 1 99 ? 24.036 1.436 -17.928 1.00 70.50 99 ARG A CA 1
ATOM 824 C C . ARG A 1 99 ? 22.787 1.511 -17.038 1.00 70.50 99 ARG A C 1
ATOM 826 O O . ARG A 1 99 ? 22.603 0.609 -16.230 1.00 70.50 99 ARG A O 1
ATOM 833 N N . LEU A 1 100 ? 21.884 2.475 -17.245 1.00 73.75 100 LEU A N 1
ATOM 834 C CA . LEU A 1 100 ? 20.664 2.616 -16.430 1.00 73.75 100 LEU A CA 1
ATOM 835 C C . LEU A 1 100 ? 19.778 1.355 -16.448 1.00 73.75 100 LEU A C 1
ATOM 837 O O . LEU A 1 100 ? 19.116 1.050 -15.467 1.00 73.75 100 LEU A O 1
ATOM 841 N N . ALA A 1 101 ? 19.818 0.577 -17.534 1.00 72.06 101 ALA A N 1
ATOM 842 C CA . ALA A 1 101 ? 19.108 -0.699 -17.630 1.00 72.06 101 ALA A CA 1
ATOM 843 C C . ALA A 1 101 ? 19.522 -1.730 -16.556 1.00 72.06 101 ALA A C 1
ATOM 845 O O . ALA A 1 101 ? 18.731 -2.608 -16.228 1.00 72.06 101 ALA A O 1
ATOM 846 N N . PHE A 1 102 ? 20.739 -1.637 -16.004 1.00 79.00 102 PHE A N 1
ATOM 847 C CA . PHE A 1 102 ? 21.210 -2.517 -14.927 1.00 79.00 102 PHE A CA 1
ATOM 848 C C . PHE A 1 102 ? 20.753 -2.061 -13.530 1.00 79.00 102 PHE A C 1
ATOM 850 O O . PHE A 1 102 ? 20.825 -2.841 -12.586 1.00 79.00 102 PHE A O 1
ATOM 857 N N . GLU A 1 103 ? 20.263 -0.827 -13.403 1.00 79.50 103 GLU A N 1
ATOM 858 C CA . GLU A 1 103 ? 19.754 -0.218 -12.167 1.00 79.50 103 GLU A CA 1
ATOM 859 C C . GLU A 1 103 ? 18.248 0.056 -12.306 1.00 79.50 103 GLU A C 1
ATOM 861 O O . GLU A 1 103 ? 17.767 1.170 -12.099 1.00 79.50 103 GLU A O 1
ATOM 866 N N . TYR A 1 104 ? 17.497 -0.961 -12.734 1.00 79.81 104 TYR A N 1
ATOM 867 C CA . TYR A 1 104 ? 16.056 -0.837 -12.935 1.00 79.81 104 TYR A CA 1
ATOM 868 C C . TYR A 1 104 ? 15.315 -0.641 -11.603 1.00 79.81 104 TYR A C 1
ATOM 870 O O . TYR A 1 104 ? 15.420 -1.471 -10.698 1.00 79.81 104 TYR A O 1
ATOM 878 N N . ASP A 1 105 ? 14.518 0.424 -11.518 1.00 76.88 105 ASP A N 1
ATOM 879 C CA . ASP A 1 105 ? 13.601 0.710 -10.415 1.00 76.88 105 ASP A CA 1
ATOM 880 C C . ASP A 1 105 ? 12.148 0.670 -10.932 1.00 76.88 105 ASP A C 1
ATOM 882 O O . ASP A 1 105 ? 11.762 1.523 -11.734 1.00 76.88 105 ASP A O 1
ATOM 886 N N . PRO A 1 106 ? 11.312 -0.290 -10.494 1.00 80.56 106 PRO A N 1
ATOM 887 C CA . PRO A 1 106 ? 9.932 -0.416 -10.966 1.00 80.56 106 PRO A CA 1
ATOM 888 C C . PRO A 1 106 ? 9.025 0.763 -10.582 1.00 80.56 106 PRO A C 1
ATOM 890 O O . PRO A 1 106 ? 7.961 0.923 -11.177 1.00 80.56 106 PRO A O 1
ATOM 893 N N . GLU A 1 107 ? 9.415 1.602 -9.617 1.00 76.12 107 GLU A N 1
ATOM 894 C CA . GLU A 1 107 ? 8.643 2.790 -9.221 1.00 76.12 107 GLU A CA 1
ATOM 895 C C . GLU A 1 107 ? 8.814 3.964 -10.201 1.00 76.12 107 GLU A C 1
ATOM 897 O O . GLU A 1 107 ? 8.148 5.002 -10.086 1.00 76.12 107 GLU A O 1
ATOM 902 N N . ILE A 1 108 ? 9.716 3.815 -11.171 1.00 76.12 108 ILE A N 1
ATOM 903 C CA . ILE A 1 108 ? 10.014 4.809 -12.188 1.00 76.12 108 ILE A CA 1
ATOM 904 C C . ILE A 1 108 ? 9.215 4.525 -13.465 1.00 76.12 108 ILE A C 1
ATOM 906 O O . ILE A 1 108 ? 9.332 3.474 -14.091 1.00 76.12 108 ILE A O 1
ATOM 910 N N . ASP A 1 109 ? 8.463 5.528 -13.919 1.00 77.56 109 ASP A N 1
ATOM 911 C CA . ASP A 1 109 ? 7.821 5.505 -15.234 1.00 77.56 109 ASP A CA 1
ATOM 912 C C . ASP A 1 109 ? 8.814 5.909 -16.336 1.00 77.56 109 ASP A C 1
ATOM 914 O O . ASP A 1 109 ? 8.846 7.056 -16.792 1.00 77.56 109 ASP A O 1
ATOM 918 N N . TYR A 1 110 ? 9.650 4.959 -16.759 1.00 77.38 110 TYR A N 1
ATOM 919 C CA . TYR A 1 110 ? 10.642 5.173 -17.818 1.00 77.38 110 TYR A CA 1
ATOM 920 C C . TYR A 1 110 ? 10.010 5.521 -19.175 1.00 77.38 110 TYR A C 1
ATOM 922 O O . TYR A 1 110 ? 10.626 6.246 -19.954 1.00 77.38 110 TYR A O 1
ATOM 930 N N . SER A 1 111 ? 8.780 5.064 -19.441 1.00 76.88 111 SER A N 1
ATOM 931 C CA . SER A 1 111 ? 8.060 5.309 -20.702 1.00 76.88 111 SER A CA 1
ATOM 932 C C . SER A 1 111 ? 7.719 6.786 -20.905 1.00 76.88 111 SER A C 1
ATOM 934 O O . SER A 1 111 ? 7.595 7.250 -22.035 1.00 76.88 111 SER A O 1
ATOM 936 N N . SER A 1 112 ? 7.578 7.538 -19.810 1.00 76.12 112 SER A N 1
ATOM 937 C CA . SER A 1 112 ? 7.327 8.982 -19.848 1.00 76.12 112 SER A CA 1
ATOM 938 C C . SER A 1 112 ? 8.558 9.810 -20.245 1.00 76.12 112 SER A C 1
ATOM 940 O O . SER A 1 112 ? 8.435 10.994 -20.573 1.00 76.12 112 SER A O 1
ATOM 942 N N . HIS A 1 113 ? 9.758 9.2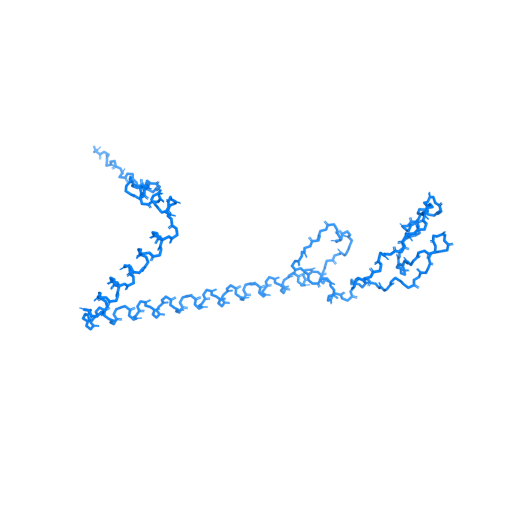21 -20.218 1.00 76.00 113 HIS A N 1
ATOM 943 C CA . HIS A 1 113 ? 10.997 9.958 -20.408 1.00 76.00 113 HIS A CA 1
ATOM 944 C C . HIS A 1 113 ? 11.336 10.122 -21.898 1.00 76.00 113 HIS A C 1
ATOM 946 O O . HIS A 1 113 ? 11.614 9.152 -22.595 1.00 76.00 113 HIS A O 1
ATOM 952 N N . ALA A 1 114 ? 11.433 11.368 -22.376 1.00 74.94 114 ALA A N 1
ATOM 953 C CA . ALA A 1 114 ? 11.640 11.694 -23.797 1.00 74.94 114 ALA A CA 1
ATOM 954 C C . ALA A 1 114 ? 12.908 11.087 -24.442 1.00 74.94 114 ALA A C 1
ATOM 956 O O . ALA A 1 114 ? 12.991 10.986 -25.662 1.00 74.94 114 ALA A O 1
ATOM 957 N N . LEU A 1 115 ? 13.902 10.705 -23.634 1.00 74.56 115 LEU A N 1
ATOM 958 C CA . LEU A 1 115 ? 15.147 10.068 -24.094 1.00 74.56 115 LEU A CA 1
ATOM 959 C C . LEU A 1 115 ? 15.125 8.529 -24.034 1.00 74.56 115 LEU A C 1
ATOM 961 O O . LEU A 1 115 ? 16.022 7.899 -24.587 1.00 74.56 115 LEU A O 1
ATOM 965 N N . ILE A 1 116 ? 14.123 7.919 -23.393 1.00 76.19 116 ILE A N 1
ATOM 966 C CA . ILE A 1 116 ? 13.964 6.460 -23.302 1.00 76.19 116 ILE A CA 1
ATOM 967 C C . ILE A 1 116 ? 12.850 6.047 -24.264 1.00 76.19 116 ILE A C 1
ATOM 969 O O . ILE A 1 116 ? 11.745 5.686 -23.873 1.00 76.19 116 ILE A O 1
ATOM 973 N N . ILE A 1 117 ? 13.141 6.140 -25.561 1.00 74.12 117 ILE A N 1
ATOM 974 C CA . ILE A 1 117 ? 12.223 5.714 -26.618 1.00 74.12 117 ILE A CA 1
ATOM 975 C C . ILE A 1 117 ? 12.723 4.377 -27.158 1.00 74.12 117 ILE A C 1
ATOM 977 O O . ILE A 1 117 ? 13.620 4.323 -28.002 1.00 74.12 117 ILE A O 1
ATOM 981 N N . ILE A 1 118 ? 12.132 3.286 -26.670 1.00 74.56 118 ILE A N 1
ATOM 982 C CA . ILE A 1 118 ? 12.265 1.970 -27.297 1.00 74.56 118 ILE A CA 1
ATOM 983 C C . ILE A 1 118 ? 11.316 2.001 -28.501 1.00 74.56 118 ILE A C 1
ATOM 985 O O . ILE A 1 118 ? 10.107 1.858 -28.349 1.00 74.56 118 ILE A O 1
ATOM 989 N N . GLY A 1 119 ? 11.845 2.353 -29.677 1.00 80.31 119 GLY A N 1
ATOM 990 C CA . GLY A 1 119 ? 11.055 2.470 -30.910 1.00 80.31 119 GLY A CA 1
ATOM 991 C C . GLY A 1 119 ? 10.428 1.139 -31.347 1.00 80.31 119 GLY A C 1
ATOM 992 O O . GLY A 1 119 ? 10.616 0.116 -30.704 1.00 80.31 119 GLY A O 1
ATOM 993 N N . ASN A 1 120 ? 9.713 1.120 -32.472 1.00 84.25 120 ASN A N 1
ATOM 994 C CA . ASN A 1 120 ? 9.126 -0.124 -32.983 1.00 84.25 120 ASN A CA 1
ATOM 995 C C . ASN A 1 120 ? 10.201 -1.083 -33.531 1.00 84.25 120 ASN A C 1
ATOM 997 O O . ASN A 1 120 ? 11.238 -0.650 -34.039 1.00 84.25 120 ASN A O 1
ATOM 1001 N N . MET A 1 121 ? 9.917 -2.388 -33.481 1.00 87.75 121 MET A N 1
ATOM 1002 C CA . MET A 1 121 ? 10.675 -3.415 -34.205 1.00 87.75 121 MET A CA 1
ATOM 1003 C C . MET A 1 121 ? 10.219 -3.455 -35.669 1.00 87.75 121 MET A C 1
ATOM 1005 O O . MET A 1 121 ? 9.515 -4.363 -36.093 1.00 87.75 121 MET A O 1
ATOM 1009 N N . ASP A 1 122 ? 10.552 -2.420 -36.434 1.00 88.69 122 ASP A N 1
ATOM 1010 C CA . ASP A 1 122 ? 10.122 -2.249 -37.827 1.00 88.69 122 ASP A CA 1
ATOM 1011 C C . ASP A 1 122 ? 11.221 -2.596 -38.844 1.00 88.69 122 ASP A C 1
ATOM 1013 O O . ASP A 1 122 ? 11.005 -2.509 -40.053 1.00 88.69 122 ASP A O 1
ATOM 1017 N N . LYS A 1 123 ? 12.426 -2.939 -38.378 1.00 86.19 123 LYS A N 1
ATOM 1018 C CA . LYS A 1 123 ? 13.554 -3.274 -39.250 1.00 86.19 123 LYS A CA 1
ATOM 1019 C C . LYS A 1 123 ? 13.713 -4.769 -39.348 1.00 86.19 123 LYS A C 1
ATOM 1021 O O . LYS A 1 123 ? 13.877 -5.426 -38.338 1.00 86.19 123 LYS A O 1
ATOM 1026 N N . GLU A 1 124 ? 13.728 -5.302 -40.555 1.00 87.25 124 GLU A N 1
ATOM 1027 C CA . GLU A 1 124 ? 14.057 -6.704 -40.774 1.00 87.25 124 GLU A CA 1
ATOM 1028 C C . GLU A 1 124 ? 15.582 -6.897 -40.756 1.00 87.25 124 GLU A C 1
ATOM 1030 O O . GLU A 1 124 ? 16.351 -6.092 -41.296 1.00 87.25 124 GLU A O 1
ATOM 1035 N N . CYS A 1 125 ? 16.054 -7.946 -40.090 1.00 84.50 125 CYS A N 1
ATOM 1036 C CA . CYS A 1 125 ? 17.446 -8.359 -40.157 1.00 84.50 125 CYS A CA 1
ATOM 1037 C C . CYS A 1 125 ? 17.696 -9.160 -41.438 1.00 84.50 125 CYS A C 1
ATOM 1039 O O . CYS A 1 125 ? 17.048 -10.171 -41.672 1.00 84.50 125 CYS A O 1
ATOM 1041 N N . GLN A 1 126 ? 18.707 -8.769 -42.212 1.00 83.31 126 GLN A N 1
ATOM 1042 C CA . GLN A 1 126 ? 19.062 -9.423 -43.479 1.00 83.31 126 GLN A CA 1
ATOM 1043 C C . GLN A 1 126 ? 19.505 -10.888 -43.333 1.00 83.31 126 GLN A C 1
ATOM 1045 O O . GLN A 1 126 ? 19.469 -11.628 -44.304 1.00 83.31 126 GLN A O 1
ATOM 1050 N N . HIS A 1 127 ? 19.935 -11.296 -42.136 1.00 81.62 127 HIS A N 1
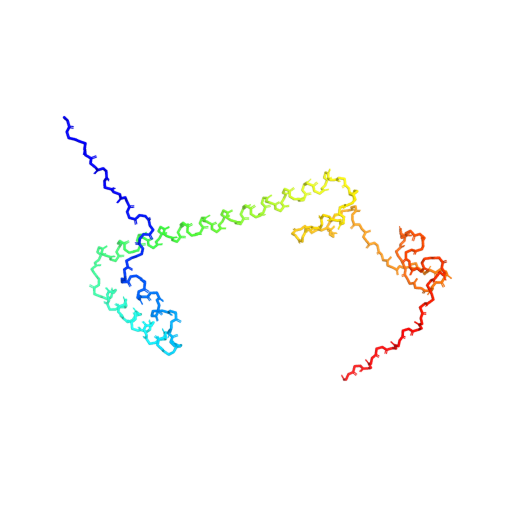ATOM 1051 C CA . HIS A 1 127 ? 20.485 -12.630 -41.885 1.00 81.62 127 HIS A CA 1
ATOM 1052 C C . HIS A 1 127 ? 19.445 -13.615 -41.335 1.00 81.62 127 HIS A C 1
ATOM 1054 O O . HIS A 1 127 ? 19.385 -14.764 -41.751 1.00 81.62 127 HIS A O 1
ATOM 1060 N N . CYS A 1 128 ? 18.663 -13.176 -40.341 1.00 81.12 128 CYS A N 1
ATOM 1061 C CA . CYS A 1 128 ? 17.697 -14.015 -39.619 1.00 81.12 128 CYS A CA 1
ATOM 1062 C C . CYS A 1 128 ? 16.248 -13.774 -40.074 1.00 81.12 128 CYS A C 1
ATOM 1064 O O . CYS A 1 128 ? 15.359 -14.467 -39.593 1.00 81.12 128 CYS A O 1
ATOM 1066 N N . HIS A 1 129 ? 15.992 -12.761 -40.914 1.00 81.75 129 HIS A N 1
ATOM 1067 C CA . HIS A 1 129 ? 14.653 -12.276 -41.293 1.00 81.75 129 HIS A CA 1
ATOM 1068 C C . HIS A 1 129 ? 13.739 -11.888 -40.114 1.00 81.75 129 HIS A C 1
ATOM 1070 O O . HIS A 1 129 ? 12.557 -11.609 -40.287 1.00 81.75 129 HIS A O 1
ATOM 1076 N N . ALA A 1 130 ? 14.278 -11.823 -38.894 1.00 84.25 130 ALA A N 1
ATOM 1077 C CA . ALA A 1 130 ? 13.542 -11.356 -37.731 1.00 84.25 130 ALA A CA 1
ATOM 1078 C C . ALA A 1 130 ? 13.478 -9.825 -37.708 1.00 84.25 130 ALA A C 1
ATOM 1080 O O . ALA A 1 130 ? 14.418 -9.139 -38.128 1.00 84.25 130 ALA A O 1
ATOM 1081 N N . PHE A 1 131 ? 12.390 -9.291 -37.156 1.00 86.56 131 PHE A N 1
ATOM 1082 C CA . PHE A 1 131 ? 12.280 -7.868 -36.865 1.00 86.56 131 PHE A CA 1
ATOM 1083 C C . PHE A 1 131 ? 13.211 -7.471 -35.706 1.00 86.56 131 PHE A C 1
ATOM 1085 O O . PHE A 1 131 ? 13.392 -8.231 -34.760 1.00 86.56 131 PHE A O 1
ATOM 1092 N N . LYS A 1 132 ? 13.801 -6.279 -35.784 1.00 85.12 132 LYS A N 1
ATOM 1093 C CA . LYS A 1 132 ? 14.765 -5.699 -34.841 1.00 85.12 132 LYS A CA 1
ATOM 1094 C C . LYS A 1 132 ? 14.514 -4.205 -34.648 1.00 85.12 132 LYS A C 1
ATOM 1096 O O . LYS A 1 132 ? 13.835 -3.565 -35.458 1.00 85.12 132 LYS A O 1
ATOM 1101 N N . TYR A 1 133 ? 15.101 -3.628 -33.601 1.00 86.00 133 TYR A N 1
ATOM 1102 C CA . TYR A 1 133 ? 15.001 -2.189 -33.339 1.00 86.00 133 TYR A CA 1
ATOM 1103 C C . TYR A 1 133 ? 15.947 -1.373 -34.234 1.00 86.00 133 TYR A C 1
ATOM 1105 O O . TYR A 1 133 ? 17.051 -1.802 -34.572 1.00 86.00 133 TYR A O 1
ATOM 1113 N N . LYS A 1 134 ? 15.556 -0.134 -34.567 1.00 82.06 134 LYS A N 1
ATOM 1114 C CA . LYS A 1 134 ? 16.337 0.778 -35.431 1.00 82.06 134 LYS A CA 1
ATOM 1115 C C . LYS A 1 134 ? 17.758 1.089 -34.915 1.00 82.06 134 LYS A C 1
ATOM 1117 O O . LYS A 1 134 ? 18.622 1.421 -35.721 1.00 82.06 134 LYS A O 1
ATOM 1122 N N . GLY A 1 135 ? 17.997 0.996 -33.606 1.00 77.75 135 GLY A N 1
ATOM 1123 C CA . GLY A 1 135 ? 19.294 1.265 -32.963 1.00 77.75 135 GLY A CA 1
ATOM 1124 C C . GLY A 1 135 ? 20.015 0.026 -32.425 1.00 77.75 135 GLY A C 1
ATOM 1125 O O . GLY A 1 135 ? 20.989 0.166 -31.692 1.00 77.75 135 GLY A O 1
ATOM 1126 N N . GLU A 1 136 ? 19.527 -1.174 -32.734 1.00 81.38 136 GLU A N 1
ATOM 1127 C CA . GLU A 1 136 ? 20.119 -2.420 -32.252 1.00 81.38 136 GLU A CA 1
ATOM 1128 C C . GLU A 1 136 ? 21.497 -2.658 -32.891 1.00 81.38 136 GLU A C 1
ATOM 1130 O O . GLU A 1 136 ? 21.662 -2.508 -34.107 1.00 81.38 136 GLU A O 1
ATOM 1135 N N . SER A 1 137 ? 22.501 -3.026 -32.086 1.00 80.12 137 SER A N 1
ATOM 1136 C CA . SER A 1 137 ? 23.835 -3.322 -32.608 1.00 80.12 137 SER A CA 1
ATOM 1137 C C . SER A 1 137 ? 23.824 -4.571 -33.492 1.00 80.12 137 SER A C 1
ATOM 1139 O O . SER A 1 137 ? 23.052 -5.514 -33.296 1.00 80.12 137 SER A O 1
ATOM 1141 N N . ALA A 1 138 ? 24.699 -4.580 -34.501 1.00 76.69 138 ALA A N 1
ATOM 1142 C CA . ALA A 1 138 ? 24.843 -5.727 -35.386 1.00 76.69 138 ALA A CA 1
ATOM 1143 C C . ALA A 1 138 ? 25.169 -6.992 -34.572 1.00 76.69 138 ALA A C 1
ATOM 1145 O O . ALA A 1 138 ? 26.045 -6.978 -33.709 1.00 76.69 138 ALA A O 1
ATOM 1146 N N . GLY A 1 139 ? 24.451 -8.079 -34.852 1.00 75.12 139 GLY A N 1
ATOM 1147 C CA . GLY A 1 139 ? 24.650 -9.367 -34.193 1.00 75.12 139 GLY A CA 1
ATOM 1148 C C . GLY A 1 139 ? 23.825 -9.612 -32.925 1.00 75.12 139 GLY A C 1
ATOM 1149 O O . GLY A 1 139 ? 23.874 -10.727 -32.424 1.00 75.12 139 GLY A O 1
ATOM 1150 N N . LEU A 1 140 ? 23.018 -8.667 -32.432 1.00 81.50 140 LEU A N 1
ATOM 1151 C CA . LEU A 1 140 ? 22.090 -8.962 -31.326 1.00 81.50 140 LEU A CA 1
ATOM 1152 C C . LEU A 1 140 ? 20.977 -9.954 -31.730 1.00 81.50 140 LEU A C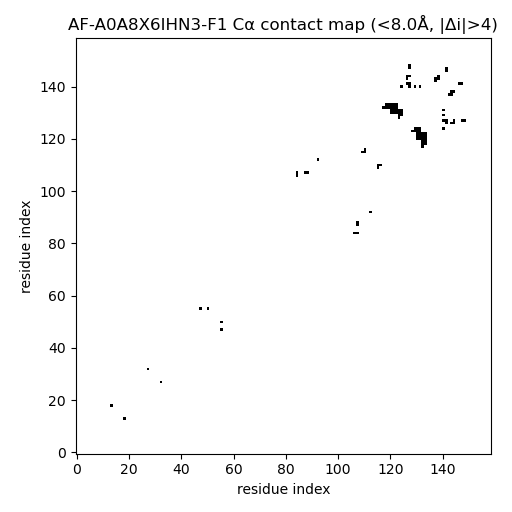 1
ATOM 1154 O O . LEU A 1 140 ? 20.738 -10.888 -30.972 1.00 81.50 140 LEU A O 1
ATOM 1158 N N . CYS A 1 141 ? 20.383 -9.849 -32.936 1.00 78.50 141 CYS A N 1
ATOM 1159 C CA . CYS A 1 141 ? 19.421 -10.866 -33.423 1.00 78.50 141 CYS A CA 1
ATOM 1160 C C . CYS A 1 141 ? 20.036 -12.271 -33.544 1.00 78.50 141 CYS A C 1
ATOM 1162 O O . CYS A 1 141 ? 19.445 -13.256 -33.115 1.00 78.50 141 CYS A O 1
ATOM 1164 N N . CYS A 1 142 ? 21.178 -12.385 -34.230 1.00 81.69 142 CYS A N 1
ATOM 1165 C CA . CYS A 1 142 ? 21.642 -13.669 -34.775 1.00 81.69 142 CYS A CA 1
ATOM 1166 C C . CYS A 1 142 ? 23.163 -13.857 -34.748 1.00 81.69 142 CYS A C 1
ATOM 1168 O O . CYS A 1 142 ? 23.698 -14.708 -35.459 1.00 81.69 142 CYS A O 1
ATOM 1170 N N . ALA A 1 143 ? 23.872 -13.032 -33.972 1.00 82.44 143 ALA A N 1
ATOM 1171 C CA . ALA A 1 143 ? 25.333 -13.005 -33.898 1.00 82.44 143 ALA A CA 1
ATOM 1172 C C . ALA A 1 143 ? 26.015 -12.952 -35.279 1.00 82.44 143 ALA A C 1
ATOM 1174 O O . ALA A 1 143 ? 27.079 -13.542 -35.468 1.00 82.44 143 ALA A O 1
ATOM 1175 N N . SER A 1 144 ? 25.389 -12.242 -36.227 1.00 74.56 144 SER A N 1
ATOM 1176 C CA . SER A 1 144 ? 25.812 -12.134 -37.628 1.00 74.56 144 SER A CA 1
ATOM 1177 C C . SER A 1 144 ? 25.914 -13.510 -38.298 1.00 74.56 144 SER A C 1
ATOM 1179 O O . SER A 1 144 ? 27.010 -13.976 -38.582 1.00 74.56 144 SER A O 1
ATOM 1181 N N . GLU A 1 145 ? 24.765 -14.167 -38.498 1.00 74.00 145 GLU A N 1
ATOM 1182 C CA . GLU A 1 145 ? 24.605 -15.491 -39.150 1.00 74.00 145 GLU A CA 1
ATOM 1183 C C . GLU A 1 145 ? 25.078 -16.709 -38.349 1.00 74.00 145 GLU A C 1
ATOM 1185 O O . GLU A 1 145 ? 24.880 -17.843 -38.777 1.00 74.00 145 GLU A O 1
ATOM 1190 N N . LYS A 1 146 ? 25.644 -16.525 -37.154 1.00 74.75 146 LYS A N 1
ATOM 1191 C CA . LYS A 1 146 ? 26.099 -17.659 -36.332 1.00 74.75 146 LYS A CA 1
ATOM 1192 C C . LYS A 1 146 ? 24.958 -18.443 -35.688 1.00 74.75 146 LYS A C 1
ATOM 1194 O O . LYS A 1 146 ? 25.172 -19.569 -35.249 1.00 74.75 146 LYS A O 1
ATOM 1199 N N . VAL A 1 147 ? 23.767 -17.854 -35.606 1.00 70.56 147 VAL A N 1
ATOM 1200 C CA . VAL A 1 147 ? 22.573 -18.496 -35.050 1.00 70.56 147 VAL A CA 1
ATOM 1201 C C . VAL A 1 147 ? 21.554 -18.697 -36.169 1.00 70.56 147 VAL A C 1
ATOM 1203 O O . VAL A 1 147 ? 20.919 -17.743 -36.615 1.00 70.56 147 VAL A O 1
ATOM 1206 N N . SER A 1 148 ? 21.399 -19.946 -36.609 1.00 69.56 148 SER A N 1
ATOM 1207 C CA . SER A 1 148 ? 20.295 -20.376 -37.470 1.00 69.56 148 SER A CA 1
ATOM 1208 C C . SER A 1 148 ? 19.160 -20.869 -36.575 1.00 69.56 148 SER A C 1
ATOM 1210 O O . SER A 1 148 ? 19.289 -21.904 -35.918 1.00 69.56 148 SER A O 1
ATOM 1212 N N . LEU A 1 149 ? 18.080 -20.092 -36.480 1.00 68.56 149 LEU A N 1
ATOM 1213 C CA . LEU A 1 149 ? 16.891 -20.508 -35.741 1.00 68.56 149 LEU A CA 1
ATOM 1214 C C . LEU A 1 149 ? 16.006 -21.364 -36.660 1.00 68.56 149 LEU A C 1
ATOM 1216 O O . LEU A 1 149 ? 15.700 -20.923 -37.770 1.00 68.56 149 LEU A O 1
ATOM 1220 N N . PRO A 1 150 ? 15.580 -22.566 -36.233 1.00 74.06 150 PRO A N 1
ATOM 1221 C CA . PRO A 1 150 ? 14.567 -23.315 -36.963 1.00 74.06 150 PRO A CA 1
ATOM 1222 C C . PRO A 1 150 ? 13.243 -22.528 -36.997 1.00 74.06 150 PRO A C 1
ATOM 1224 O O . PRO A 1 150 ? 12.986 -21.728 -36.090 1.00 74.06 150 PRO A O 1
ATOM 1227 N N . PRO A 1 151 ? 12.387 -22.746 -38.014 1.00 72.19 151 PRO A N 1
ATOM 1228 C CA . PRO A 1 151 ? 11.087 -22.089 -38.098 1.00 72.19 151 PRO A CA 1
ATOM 1229 C C . PRO A 1 151 ? 10.275 -22.331 -36.822 1.00 72.19 151 PRO A C 1
ATOM 1231 O O . PRO A 1 151 ? 10.162 -23.469 -36.360 1.00 72.19 151 PRO A O 1
ATOM 1234 N N . LEU A 1 152 ? 9.714 -21.266 -36.244 1.00 71.50 152 LEU A N 1
ATOM 1235 C CA . LEU A 1 152 ? 8.816 -21.397 -35.099 1.00 71.50 152 LEU A CA 1
ATOM 1236 C C . LEU A 1 152 ? 7.533 -22.102 -35.548 1.00 71.50 152 LEU A C 1
ATOM 1238 O O . LEU A 1 152 ? 6.926 -21.714 -36.548 1.00 71.50 152 LEU A O 1
ATOM 1242 N N . ASN A 1 153 ? 7.113 -23.126 -34.803 1.00 79.44 153 ASN A N 1
ATOM 1243 C CA . ASN A 1 153 ? 5.821 -23.762 -35.041 1.00 79.44 153 ASN A CA 1
ATOM 1244 C C . ASN A 1 153 ? 4.698 -22.738 -34.801 1.00 79.44 153 ASN A C 1
ATOM 1246 O O . ASN A 1 153 ? 4.784 -21.975 -33.831 1.00 79.44 153 ASN A O 1
ATOM 1250 N N . PRO A 1 154 ? 3.653 -22.712 -35.646 1.00 80.25 154 PRO A N 1
ATOM 1251 C CA . PRO A 1 154 ? 2.516 -21.834 -35.417 1.00 80.25 154 PRO A CA 1
ATOM 1252 C C . PRO A 1 154 ? 1.876 -22.152 -34.055 1.00 80.25 154 PRO A C 1
ATOM 1254 O O . PRO A 1 154 ? 1.840 -23.322 -33.655 1.00 80.25 154 PRO A O 1
ATOM 1257 N N . PRO A 1 155 ? 1.394 -21.133 -33.319 1.00 81.44 155 PRO A N 1
ATOM 1258 C CA . PRO A 1 155 ? 0.671 -21.367 -32.077 1.00 81.44 155 PRO A CA 1
ATOM 1259 C C . PRO A 1 155 ? -0.573 -22.230 -32.354 1.00 81.44 155 PRO A C 1
ATOM 1261 O O . PRO A 1 155 ? -1.159 -22.110 -33.433 1.00 81.44 155 PRO A O 1
ATOM 1264 N N . PRO A 1 156 ? -0.979 -23.104 -31.413 1.00 8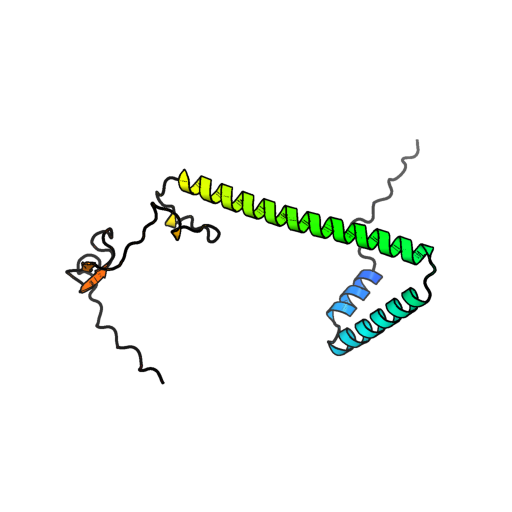5.38 156 PRO A N 1
ATOM 1265 C CA . PRO A 1 156 ? -2.197 -23.892 -31.567 1.00 85.38 156 PRO A CA 1
ATOM 1266 C C . PRO A 1 156 ? -3.401 -22.962 -31.756 1.00 85.38 156 PRO A C 1
ATOM 1268 O O . PRO A 1 156 ? -3.481 -21.915 -31.107 1.00 85.38 156 PRO A O 1
ATOM 1271 N N . GLU A 1 157 ? -4.312 -23.333 -32.658 1.00 82.50 157 GLU A N 1
ATOM 1272 C CA . GLU A 1 157 ? -5.514 -22.541 -32.921 1.00 82.50 157 GLU A CA 1
ATOM 1273 C C . GLU A 1 157 ? -6.333 -22.353 -31.631 1.00 82.50 157 GLU A C 1
ATOM 1275 O O . GLU A 1 157 ? -6.448 -23.290 -30.831 1.00 82.50 157 GLU A O 1
ATOM 1280 N N . PRO A 1 158 ? -6.873 -21.143 -31.395 1.00 78.75 158 PRO A N 1
ATOM 1281 C CA . PRO A 1 158 ? -7.728 -20.893 -30.244 1.00 78.75 158 PRO A CA 1
ATOM 1282 C C . PRO A 1 158 ? -9.006 -21.744 -30.330 1.00 78.75 158 PRO A C 1
ATOM 1284 O O . PRO A 1 158 ? -9.582 -21.882 -31.408 1.00 78.75 158 PRO A O 1
ATOM 1287 N N . LEU A 1 159 ? -9.421 -22.301 -29.183 1.00 68.38 159 LEU A N 1
ATOM 1288 C CA . LEU A 1 159 ? -10.675 -23.052 -29.008 1.00 68.38 159 LEU A CA 1
ATOM 1289 C C . LEU A 1 159 ? -11.916 -22.166 -29.166 1.00 68.38 159 LEU A C 1
ATOM 1291 O O . LEU A 1 159 ? -11.880 -21.018 -28.661 1.00 68.38 159 LEU A O 1
#

pLDDT: mean 83.01, std 12.1, range [43.5, 97.38]

Solvent-accessible surface area (backbone atoms only — not comparable to full-atom values): 10093 Å² total; per-residue (Å²): 134,87,82,80,78,76,78,81,75,74,81,84,66,75,49,71,66,58,50,54,56,49,54,54,60,72,74,51,51,73,65,62,52,49,52,54,50,50,53,50,50,51,52,52,50,51,55,58,72,72,48,51,71,67,62,49,51,52,51,50,53,53,48,53,52,53,52,50,52,53,51,51,49,53,52,48,56,50,51,52,51,53,49,49,53,53,49,54,53,54,48,58,78,71,49,72,73,77,68,42,83,80,67,74,56,91,91,55,71,56,79,78,38,91,87,52,71,84,68,65,61,80,37,69,37,94,74,72,68,44,66,34,47,88,83,62,63,91,36,73,93,26,59,71,64,74,50,83,78,75,85,79,77,79,77,81,80,84,131

Organism: Nephila pilipes (NCBI:txid299642)

Secondary structure (DSSP, 8-state):
----------TT---HHHHHHHHHHHT--HHHHHHHHHHHHHHHHHHHHT--HHHHHHHHHHHHHHHHHHHHHHHHHHHHHHHHHHHHHHHHHHS--TTGGGS--TTS-GGG-TT-------EEPTTT--EE-TTPPTTTTTTTTT--PPPPPPPPPP-

Radius of gyration: 32.71 Å; Cα contacts (8 Å, |Δi|>4): 53; chains: 1; bounding box: 52×39×95 Å

Mean predicted aligned error: 14.92 Å

Sequence (159 aa):
MPRLRGRARNIGRRTQHAQLVHDRRLNRTAEEHSTDNVNLRDQVANTRANANSEQRDQRLRVNTLRQRDARQRATNAHRERNQQRMQNHRALTRASFNRLAFEYDPEIDYSSHALIIIGNMDKECQHCHAFKYKGESAGLCCASEKVSLPPLNPPPEPL

Foldseek 3Di:
DDDDDPDDDCVPDDDPVNVVVVVCVVPDDPVNVVVVVVVVVVVVVVCVVPDDPVRVVVVVVVVVVVVVVVVVVVVVVVVVLVVVQVVVVVCVVVDDCVVVVVVDDPSDPLVPDPVSDQDDQPDQDPQARDGDTPPDDPCPVPPNNVRHDDDDDDDPDDD